Protein AF-A0AAW1G9Q7-F1 (afdb_monomer_lite)

InterPro domains:
  IPR016091 Superantigen toxin, C-terminal [SSF54334] (55-96)
  IPR027417 P-loop containing nucleoside triphosphate hydrolase [G3DSA:3.40.50.300] (46-129)

Secondary structure (DSSP, 8-state):
-----------PPPP-----------------------SS--TT-S-PPPPP-------HHHHSPPP----TT---EEGGG-TTS-HHHHHHHHHTT--EE-HHHHHHHHHHHHHHTT-SS-PPPP---

pLDDT: mean 72.71, std 21.24, range [32.72, 97.31]

Radius of gyration: 33.22 Å; chains: 1; bounding box: 60×74×74 Å

Organism: Popillia japonica (NCBI:txid7064)

Sequence (129 aa):
MTYNLNIDKALEEPELDENNVNTFIAQKKTKVEEPTDTGFTILGGEKFNKNIKVKRVLPKWLANPTVVSTNLQNLNKKVSSLKELDKKLRKCLKNNGIKYLFPVQAEVIPWLLQSHKCSDIVFPRDICV

Foldseek 3Di:
DDDDDDDDDDDDDDDDDPDDDDDDDPDPPDDDDPPDPPVDDDPPPDDPDPPDPDDPDDPPDRVDDDDFDWDQPDQDAFLVVCPVDDPVVSVVCVVVVNGTDGRCCVGVVVVLSVVCVVDPDRDDDDDDD

Structure (mmCIF, N/CA/C/O backbone):
data_AF-A0AAW1G9Q7-F1
#
_entry.id   AF-A0AAW1G9Q7-F1
#
loop_
_atom_site.group_PDB
_atom_site.id
_atom_site.type_symbol
_atom_site.label_atom_id
_atom_site.label_alt_id
_atom_site.label_comp_id
_atom_site.label_asym_id
_atom_site.label_entity_id
_atom_site.label_seq_id
_atom_site.pdbx_PDB_ins_code
_atom_site.Cartn_x
_atom_site.Cartn_y
_atom_site.Cartn_z
_atom_site.occupancy
_atom_site.B_iso_or_equiv
_atom_site.auth_seq_id
_atom_site.auth_comp_id
_atom_site.auth_asym_id
_atom_site.auth_atom_id
_atom_site.pdbx_PDB_model_num
ATOM 1 N N . MET A 1 1 ? 14.382 -40.957 -58.493 1.00 38.31 1 MET A N 1
ATOM 2 C CA . MET A 1 1 ? 14.482 -39.510 -58.774 1.00 38.31 1 MET A CA 1
ATOM 3 C C . MET A 1 1 ? 15.820 -39.034 -58.245 1.00 38.31 1 MET A C 1
ATOM 5 O O . MET A 1 1 ? 15.984 -38.919 -57.041 1.00 38.31 1 MET A O 1
ATOM 9 N N . THR A 1 2 ? 16.796 -38.889 -59.131 1.00 37.38 2 THR A N 1
ATOM 10 C CA . THR A 1 2 ? 18.138 -38.373 -58.845 1.00 37.38 2 THR A CA 1
ATOM 11 C C . THR A 1 2 ? 18.159 -36.873 -59.117 1.00 37.38 2 THR A C 1
ATOM 13 O O . THR A 1 2 ? 17.815 -36.467 -60.222 1.00 37.38 2 THR A O 1
ATOM 16 N N . TYR A 1 3 ? 18.598 -36.066 -58.149 1.00 33.97 3 TYR A N 1
ATOM 17 C CA . TYR A 1 3 ? 19.009 -34.682 -58.394 1.00 33.97 3 TYR A CA 1
ATOM 18 C C . TYR A 1 3 ? 20.303 -34.358 -57.633 1.00 33.97 3 TYR A C 1
ATOM 20 O O . TYR A 1 3 ? 20.320 -34.200 -56.419 1.00 33.97 3 TYR A O 1
ATOM 28 N N . ASN A 1 4 ? 21.370 -34.398 -58.433 1.00 39.97 4 ASN A N 1
ATOM 29 C CA . ASN A 1 4 ? 22.636 -33.658 -58.502 1.00 39.97 4 ASN A CA 1
ATOM 30 C C . ASN A 1 4 ? 23.184 -32.810 -57.336 1.00 39.97 4 ASN A C 1
ATOM 32 O O . ASN A 1 4 ? 22.495 -32.003 -56.719 1.00 39.97 4 ASN A O 1
ATOM 36 N N . LEU A 1 5 ? 24.513 -32.954 -57.202 1.00 38.22 5 LEU A N 1
ATOM 37 C CA . LEU A 1 5 ? 25.486 -32.168 -56.442 1.00 38.22 5 LEU A CA 1
ATOM 38 C C . LEU A 1 5 ? 25.720 -30.747 -57.001 1.00 38.22 5 LEU A C 1
ATOM 40 O O . LEU A 1 5 ? 25.707 -30.538 -58.211 1.00 38.22 5 LEU A O 1
ATOM 44 N N . ASN A 1 6 ? 26.043 -29.852 -56.059 1.00 40.03 6 ASN A N 1
ATOM 45 C CA . ASN A 1 6 ? 26.903 -28.659 -56.090 1.00 40.03 6 ASN A CA 1
ATOM 46 C C . ASN A 1 6 ? 26.965 -27.774 -57.347 1.00 40.03 6 ASN A C 1
ATOM 48 O O . ASN A 1 6 ? 27.624 -28.109 -58.329 1.00 40.03 6 ASN A O 1
ATOM 52 N N . ILE A 1 7 ? 26.498 -26.529 -57.186 1.00 35.84 7 ILE A N 1
ATOM 53 C CA . ILE A 1 7 ? 27.224 -25.351 -57.676 1.00 35.84 7 ILE A CA 1
ATOM 54 C C . ILE A 1 7 ? 27.422 -24.394 -56.495 1.00 35.84 7 ILE A C 1
ATOM 56 O O . ILE A 1 7 ? 26.484 -23.964 -55.830 1.00 35.84 7 ILE A O 1
ATOM 60 N N . ASP A 1 8 ? 28.698 -24.164 -56.240 1.00 38.78 8 ASP A N 1
ATOM 61 C CA . ASP A 1 8 ? 29.349 -23.412 -55.183 1.00 38.78 8 ASP A CA 1
ATOM 62 C C . ASP A 1 8 ? 28.982 -21.909 -55.097 1.00 38.78 8 ASP A C 1
ATOM 64 O O . ASP A 1 8 ? 28.979 -21.205 -56.102 1.00 38.78 8 ASP A O 1
ATOM 68 N N . LYS A 1 9 ? 28.889 -21.433 -53.839 1.00 38.84 9 LYS A N 1
ATOM 69 C CA . LYS A 1 9 ? 29.725 -20.349 -53.261 1.00 38.84 9 LYS A CA 1
ATOM 70 C C . LYS A 1 9 ? 29.314 -18.874 -53.427 1.00 38.84 9 LYS A C 1
ATOM 72 O O . LYS A 1 9 ? 28.908 -18.411 -54.484 1.00 38.84 9 LYS A O 1
ATOM 77 N N . ALA A 1 10 ? 29.600 -18.152 -52.332 1.00 32.72 10 ALA A N 1
ATOM 78 C CA . ALA A 1 10 ? 29.407 -16.726 -52.031 1.00 32.72 10 ALA A CA 1
ATOM 79 C C . ALA A 1 10 ? 27.966 -16.388 -51.581 1.00 32.72 10 ALA A C 1
ATOM 81 O O . ALA A 1 10 ? 27.013 -16.607 -52.312 1.00 32.72 10 ALA A O 1
ATOM 82 N N . LEU A 1 11 ? 27.710 -15.892 -50.367 1.00 35.81 11 LEU A N 1
ATOM 83 C CA . LEU A 1 11 ? 28.374 -14.775 -49.693 1.00 35.81 11 LEU A CA 1
ATOM 84 C C . LEU A 1 11 ? 28.332 -14.940 -48.162 1.00 35.81 11 LEU A C 1
ATOM 86 O O . LEU A 1 11 ? 27.263 -15.101 -47.577 1.00 35.81 11 LEU A O 1
ATOM 90 N N . GLU A 1 12 ? 29.518 -14.875 -47.561 1.00 42.12 12 GLU A N 1
ATOM 91 C CA . GLU A 1 12 ? 29.795 -14.710 -46.131 1.00 42.12 12 GLU A CA 1
ATOM 92 C C . GLU A 1 12 ? 29.203 -13.412 -45.560 1.00 42.12 12 GLU A C 1
ATOM 94 O O . GLU A 1 12 ? 29.159 -12.374 -46.226 1.00 42.12 12 GLU A O 1
ATOM 99 N N . GLU A 1 13 ? 28.779 -13.488 -44.297 1.00 47.97 13 GLU A N 1
ATOM 100 C CA . GLU A 1 13 ? 28.442 -12.348 -43.444 1.00 47.97 13 GLU A CA 1
ATOM 101 C C . GLU A 1 13 ? 29.703 -11.503 -43.185 1.00 47.97 13 GLU A C 1
ATOM 103 O O . GLU A 1 13 ? 30.723 -12.067 -42.787 1.00 47.97 13 GLU A O 1
ATOM 108 N N . PRO A 1 14 ? 29.688 -10.169 -43.364 1.00 42.03 14 PRO A N 1
ATOM 109 C CA . PRO A 1 14 ? 30.830 -9.370 -42.958 1.00 42.03 14 PRO A CA 1
ATOM 110 C C . PRO A 1 14 ? 30.803 -9.125 -41.445 1.00 42.03 14 PRO A C 1
ATOM 112 O O . PRO A 1 14 ? 29.907 -8.466 -40.908 1.00 42.03 14 PRO A O 1
ATOM 115 N N . GLU A 1 15 ? 31.835 -9.654 -40.792 1.00 38.44 15 GLU A N 1
ATOM 116 C CA . GLU A 1 15 ? 32.284 -9.307 -39.448 1.00 38.44 15 GLU A CA 1
ATOM 117 C C . GLU A 1 15 ? 32.564 -7.796 -39.330 1.00 38.44 15 GLU A C 1
ATOM 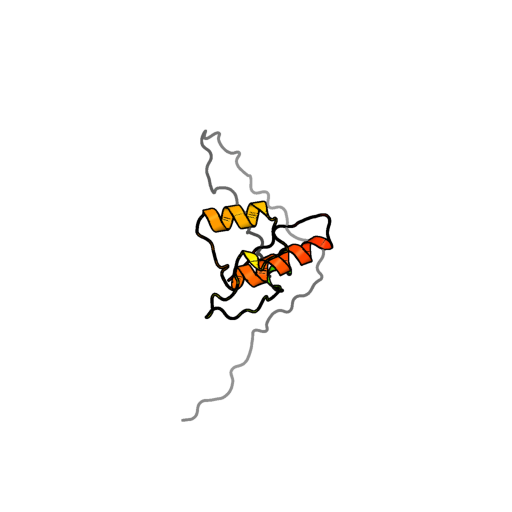119 O O . GLU A 1 15 ? 33.007 -7.135 -40.273 1.00 38.44 15 GLU A O 1
ATOM 124 N N . LEU A 1 16 ? 32.275 -7.236 -38.153 1.00 36.16 16 LEU A N 1
ATOM 125 C CA . LEU A 1 16 ? 32.578 -5.849 -37.809 1.00 36.16 16 LEU A CA 1
ATOM 126 C C . LEU A 1 16 ? 34.064 -5.723 -37.459 1.00 36.16 16 LEU A C 1
ATOM 128 O O . LEU A 1 16 ? 34.483 -6.258 -36.435 1.00 36.16 16 LEU A O 1
ATOM 132 N N . ASP A 1 17 ? 34.820 -4.969 -38.260 1.00 35.06 17 ASP A N 1
ATOM 133 C CA . ASP A 1 17 ? 36.189 -4.565 -37.925 1.00 35.06 17 ASP A CA 1
ATOM 134 C C . ASP A 1 17 ? 36.212 -3.100 -37.449 1.00 35.06 17 ASP A C 1
ATOM 136 O O . ASP A 1 17 ? 35.951 -2.149 -38.198 1.00 35.06 17 ASP A O 1
ATOM 140 N N . GLU A 1 18 ? 36.472 -2.925 -36.154 1.00 44.03 18 GLU A N 1
ATOM 141 C CA . GLU A 1 18 ? 36.853 -1.657 -35.542 1.00 44.03 18 GLU A CA 1
ATOM 142 C C . GLU A 1 18 ? 38.297 -1.366 -35.955 1.00 44.03 18 GLU A C 1
ATOM 144 O O . GLU A 1 18 ? 39.182 -1.911 -35.319 1.00 44.03 18 GLU A O 1
ATOM 149 N N . ASN A 1 19 ? 38.547 -0.557 -36.998 1.00 43.38 19 ASN A N 1
ATOM 150 C CA . ASN A 1 19 ? 39.764 0.265 -37.198 1.00 43.38 19 ASN A CA 1
ATOM 151 C C . ASN A 1 19 ? 39.830 0.832 -38.635 1.00 43.38 19 ASN A C 1
ATOM 153 O O . ASN A 1 19 ? 40.464 0.253 -39.513 1.00 43.38 19 ASN A O 1
ATOM 157 N N . ASN A 1 20 ? 39.270 2.021 -38.894 1.00 37.09 20 ASN A N 1
ATOM 158 C CA . ASN A 1 20 ? 39.842 2.883 -39.939 1.00 37.09 20 ASN A CA 1
ATOM 159 C C . ASN A 1 20 ? 39.577 4.366 -39.662 1.00 37.09 20 ASN A C 1
ATOM 161 O O . ASN A 1 20 ? 38.516 4.927 -39.938 1.00 37.09 20 ASN A O 1
ATOM 165 N N . VAL A 1 21 ? 40.588 4.971 -39.053 1.00 37.91 21 VAL A N 1
ATOM 166 C CA . VAL A 1 21 ? 40.739 6.404 -38.873 1.00 37.91 21 VAL A CA 1
ATOM 167 C C . VAL A 1 21 ? 41.170 7.020 -40.206 1.00 37.91 21 VAL A C 1
ATOM 169 O O . VAL A 1 21 ? 42.219 6.678 -40.737 1.00 37.91 21 VAL A O 1
ATOM 172 N N . ASN A 1 22 ? 40.409 8.034 -40.619 1.00 39.28 22 ASN A N 1
ATOM 173 C CA . ASN A 1 22 ? 40.733 9.083 -41.587 1.00 39.28 22 ASN A CA 1
ATOM 174 C C . ASN A 1 22 ? 40.714 8.763 -43.087 1.00 39.28 22 ASN A C 1
ATOM 176 O O . ASN A 1 22 ? 41.283 7.798 -43.577 1.00 39.28 22 ASN A O 1
ATOM 180 N N . THR A 1 23 ? 40.184 9.769 -43.802 1.00 36.31 23 THR A N 1
ATOM 181 C CA . THR A 1 23 ? 40.246 10.018 -45.254 1.00 36.31 23 THR A CA 1
ATOM 182 C C . THR A 1 23 ? 39.483 8.986 -46.094 1.00 36.31 23 THR A C 1
ATOM 184 O O . THR A 1 23 ? 39.777 7.808 -46.070 1.00 36.31 23 THR A O 1
ATOM 187 N N . PHE A 1 24 ? 38.440 9.314 -46.858 1.00 40.38 24 PHE A N 1
ATOM 188 C CA . PHE A 1 24 ? 38.268 10.440 -47.769 1.00 40.38 24 PHE A CA 1
ATOM 189 C C . PHE A 1 24 ? 36.774 10.688 -48.012 1.00 40.38 24 PHE A C 1
ATOM 191 O O . PHE A 1 24 ? 36.081 9.771 -48.440 1.00 40.38 24 PHE A O 1
ATOM 198 N N 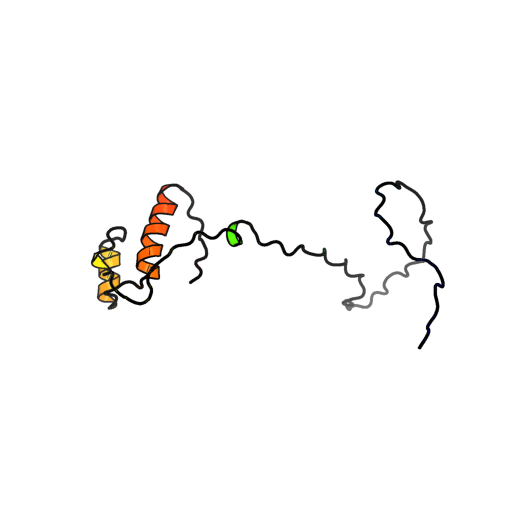. ILE A 1 25 ? 36.293 11.929 -47.887 1.00 38.00 25 ILE A N 1
ATOM 199 C CA . ILE A 1 25 ? 35.235 12.413 -48.786 1.00 38.00 25 ILE A CA 1
ATOM 200 C C . ILE A 1 25 ? 35.606 13.833 -49.197 1.00 38.00 25 ILE A C 1
ATOM 202 O O . ILE A 1 25 ? 35.469 14.795 -48.441 1.00 38.00 25 ILE A O 1
ATOM 206 N N . ALA A 1 26 ? 36.135 13.921 -50.415 1.00 37.97 26 ALA A N 1
ATOM 207 C CA . ALA A 1 26 ? 36.373 15.156 -51.128 1.00 37.97 26 ALA A CA 1
ATOM 208 C C . ALA A 1 26 ? 35.102 16.015 -51.129 1.00 37.97 26 ALA A C 1
ATOM 210 O O . ALA A 1 26 ? 34.005 15.565 -51.467 1.00 37.97 26 ALA A O 1
ATOM 211 N N . GLN A 1 27 ? 35.279 17.272 -50.743 1.00 44.84 27 GLN A N 1
ATOM 212 C CA . GLN A 1 27 ? 34.254 18.301 -50.753 1.00 44.84 27 GLN A CA 1
ATOM 213 C C . GLN A 1 27 ? 33.779 18.547 -52.191 1.00 44.84 27 GLN A C 1
ATOM 215 O O . GLN A 1 27 ? 34.356 19.352 -52.919 1.00 44.84 27 GLN A O 1
ATOM 220 N N . LYS A 1 28 ? 32.682 17.908 -52.606 1.00 40.19 28 LYS A N 1
ATOM 221 C CA . LYS A 1 28 ? 31.890 18.410 -53.732 1.00 40.19 28 LYS A CA 1
ATOM 222 C C . LYS A 1 28 ? 30.987 19.520 -53.200 1.00 40.19 28 LYS A C 1
ATOM 224 O O . LYS A 1 28 ? 29.879 19.261 -52.736 1.00 40.19 28 LYS A O 1
ATOM 229 N N . LYS A 1 29 ? 31.484 20.762 -53.249 1.00 38.81 29 LYS A N 1
ATOM 230 C CA . LYS A 1 29 ? 30.673 21.977 -53.081 1.00 38.81 29 LYS A CA 1
ATOM 231 C C . LYS A 1 29 ? 29.575 21.966 -54.145 1.00 38.81 29 LYS A C 1
ATOM 233 O O . LYS A 1 29 ? 29.799 22.356 -55.285 1.00 38.81 29 LYS A O 1
ATOM 238 N N . THR A 1 30 ? 28.396 21.484 -53.771 1.00 37.66 30 THR A N 1
ATOM 239 C CA . THR A 1 30 ? 27.169 21.771 -54.509 1.00 37.66 30 THR A CA 1
ATOM 240 C C . THR A 1 30 ? 26.671 23.099 -53.966 1.00 37.66 30 THR A C 1
ATOM 242 O O . THR A 1 30 ? 26.432 23.226 -52.768 1.00 37.66 30 THR A O 1
ATOM 245 N N . LYS A 1 31 ? 26.630 24.100 -54.844 1.00 41.25 31 LYS A N 1
ATOM 246 C CA . LYS A 1 31 ? 26.096 25.437 -54.598 1.00 41.25 31 LYS A CA 1
ATOM 247 C C . LYS A 1 31 ? 24.691 25.296 -54.003 1.00 41.25 31 LYS A C 1
ATOM 249 O O . LYS A 1 31 ? 23.786 24.839 -54.691 1.00 41.25 31 LYS A O 1
ATOM 254 N N . VAL A 1 32 ? 24.546 25.616 -52.719 1.00 48.19 32 VAL A N 1
ATOM 255 C CA . VAL A 1 32 ? 23.237 25.806 -52.090 1.00 48.19 32 VAL A CA 1
ATOM 256 C C . VAL A 1 32 ? 22.779 27.182 -52.546 1.00 48.19 32 VAL A C 1
ATOM 258 O O . VAL A 1 32 ? 23.419 28.181 -52.224 1.00 48.19 32 VAL A O 1
ATOM 261 N N . GLU A 1 33 ? 21.757 27.216 -53.392 1.00 54.50 33 GLU A N 1
ATOM 262 C CA . GLU A 1 33 ? 21.035 28.448 -53.687 1.00 54.50 33 GLU A CA 1
ATOM 263 C C . GLU A 1 33 ? 20.368 28.911 -52.389 1.00 54.50 33 GLU A C 1
ATOM 265 O O . GLU A 1 33 ? 19.776 28.104 -51.667 1.00 54.50 33 GLU A O 1
ATOM 270 N N . GLU A 1 34 ? 20.563 30.185 -52.049 1.00 59.44 34 GLU A N 1
ATOM 271 C CA . GLU A 1 34 ? 19.958 30.800 -50.871 1.00 59.44 34 GLU A CA 1
ATOM 272 C C . GLU A 1 34 ? 18.435 30.622 -50.916 1.00 59.44 34 GLU A C 1
ATOM 274 O O . GLU A 1 34 ? 17.849 30.706 -52.001 1.00 59.44 34 GLU A O 1
ATOM 279 N N . PRO A 1 35 ? 17.774 30.369 -49.772 1.00 58.06 35 PRO A N 1
ATOM 280 C CA . PRO A 1 35 ? 16.326 30.300 -49.749 1.00 58.06 35 PRO A CA 1
ATOM 281 C C . PRO A 1 35 ? 15.793 31.667 -50.173 1.00 58.06 35 PRO A C 1
ATOM 283 O O . PRO A 1 35 ? 15.951 32.658 -49.463 1.00 58.06 35 PRO A O 1
ATOM 286 N N . THR A 1 36 ? 15.167 31.721 -51.348 1.00 59.44 36 THR A N 1
ATOM 287 C CA . THR A 1 36 ? 14.272 32.820 -51.692 1.00 59.44 36 THR A CA 1
ATOM 288 C C . THR A 1 36 ? 13.301 32.990 -50.536 1.00 59.44 36 THR A C 1
ATOM 290 O O . THR A 1 36 ? 12.717 31.997 -50.097 1.00 59.44 36 THR A O 1
ATOM 293 N N . ASP A 1 37 ? 13.169 34.225 -50.059 1.00 58.94 37 ASP A N 1
ATOM 294 C CA . ASP A 1 37 ? 12.272 34.678 -48.998 1.00 58.94 37 ASP A CA 1
ATOM 295 C C . ASP A 1 37 ? 10.804 34.413 -49.377 1.00 58.94 37 ASP A C 1
ATOM 297 O O . ASP A 1 37 ? 10.035 35.286 -49.772 1.00 58.94 37 ASP A O 1
ATOM 301 N N . THR A 1 38 ? 10.418 33.143 -49.367 1.00 63.66 38 THR A N 1
ATOM 302 C CA . THR A 1 38 ? 9.037 32.713 -49.444 1.00 63.66 38 THR A CA 1
ATOM 303 C C . THR A 1 38 ? 8.536 32.781 -48.016 1.00 63.66 38 THR A C 1
ATOM 305 O O . THR A 1 38 ? 8.951 31.962 -47.200 1.00 63.66 38 THR A O 1
ATOM 308 N N . GLY A 1 39 ? 7.703 33.776 -47.697 1.00 75.06 39 GLY A N 1
ATOM 309 C CA . GLY A 1 39 ? 7.185 34.081 -46.352 1.00 75.06 39 GLY A CA 1
ATOM 310 C C . GLY A 1 39 ? 6.304 32.998 -45.703 1.00 75.06 39 GLY A C 1
ATOM 311 O O . GLY A 1 39 ? 5.334 33.311 -45.018 1.00 75.06 39 GLY A O 1
ATOM 312 N N . PHE A 1 40 ? 6.601 31.724 -45.938 1.00 74.06 40 PHE A N 1
ATOM 313 C CA . PHE A 1 40 ? 5.966 30.554 -45.367 1.00 74.06 40 PHE A CA 1
ATOM 314 C C . PHE A 1 40 ? 7.020 29.484 -45.052 1.00 74.06 40 PHE A C 1
ATOM 316 O O . PHE A 1 40 ? 7.883 29.157 -45.865 1.00 74.06 40 PHE A O 1
ATOM 323 N N . THR A 1 41 ? 6.928 28.899 -43.859 1.00 76.81 41 THR A N 1
ATOM 324 C CA . THR A 1 41 ? 7.812 27.811 -43.426 1.00 76.81 41 THR A CA 1
ATOM 325 C C . THR A 1 41 ? 7.408 26.500 -44.098 1.00 76.81 41 THR A C 1
ATOM 327 O O . THR A 1 41 ? 6.322 25.977 -43.845 1.00 76.81 41 THR A O 1
ATOM 330 N N . ILE A 1 42 ? 8.289 25.930 -44.925 1.00 75.94 42 ILE A N 1
ATOM 331 C CA . ILE A 1 42 ? 8.085 24.605 -45.528 1.00 75.94 42 ILE A CA 1
ATOM 332 C C . ILE A 1 42 ? 8.435 23.527 -44.490 1.00 75.94 42 ILE A C 1
ATOM 334 O O . ILE A 1 42 ? 9.604 23.262 -44.211 1.00 75.94 42 ILE A O 1
ATOM 338 N N . LEU A 1 43 ? 7.417 22.882 -43.916 1.00 75.44 43 LEU A N 1
ATOM 339 C CA . LEU A 1 43 ? 7.599 21.736 -43.021 1.00 75.44 43 LEU A CA 1
ATOM 340 C C . LEU A 1 43 ? 8.065 20.504 -43.820 1.00 75.44 43 LEU A C 1
ATOM 342 O O . LEU A 1 43 ? 7.440 20.130 -44.808 1.00 75.44 43 LEU A O 1
ATOM 346 N N . GLY A 1 44 ? 9.144 19.852 -43.373 1.00 69.62 44 GLY A N 1
ATOM 347 C CA . GLY A 1 44 ? 9.657 18.604 -43.966 1.00 69.62 44 GLY A CA 1
ATOM 348 C C . GLY A 1 44 ? 10.793 18.755 -44.989 1.00 69.62 44 GLY A C 1
ATOM 349 O O . GLY A 1 44 ? 11.234 17.748 -45.536 1.00 69.62 44 GLY A O 1
ATOM 350 N N . GLY A 1 45 ? 11.289 19.975 -45.234 1.00 69.06 45 GLY A N 1
ATOM 351 C CA . GLY A 1 45 ? 12.469 20.219 -46.084 1.00 69.06 45 GLY A CA 1
ATOM 352 C C . GLY A 1 45 ? 13.811 19.891 -45.413 1.00 69.06 45 GLY A C 1
ATOM 353 O O . GLY A 1 45 ? 14.819 19.688 -46.090 1.00 69.06 45 GLY A O 1
ATOM 354 N N . GLU A 1 46 ? 13.834 19.794 -44.083 1.00 74.19 46 GLU A N 1
ATOM 355 C CA . GLU A 1 46 ? 15.009 19.365 -43.328 1.00 74.19 46 GLU A CA 1
ATOM 356 C C . GLU A 1 46 ? 15.126 17.838 -43.315 1.00 74.19 46 GLU A C 1
ATOM 358 O O . GLU A 1 46 ? 14.153 17.108 -43.113 1.00 74.19 46 GLU A O 1
ATOM 363 N N . LYS A 1 47 ? 16.351 17.331 -43.497 1.00 70.62 47 LYS A N 1
ATOM 364 C CA . LYS A 1 47 ? 16.645 15.908 -43.307 1.00 70.62 47 LYS A CA 1
ATOM 365 C C . LYS A 1 47 ? 16.413 15.575 -41.834 1.00 70.62 47 LYS A C 1
ATOM 367 O O . LYS A 1 47 ? 17.249 15.907 -40.999 1.00 70.62 47 LYS A O 1
ATOM 372 N N . PHE A 1 48 ? 15.299 14.913 -41.519 1.00 71.88 48 PHE A N 1
ATOM 373 C CA . PHE A 1 48 ? 15.050 14.401 -40.174 1.00 71.88 48 PHE A CA 1
ATOM 374 C C . PHE A 1 48 ? 16.253 13.570 -39.720 1.00 71.88 48 PHE A C 1
ATOM 376 O O . PHE A 1 48 ? 16.614 12.576 -40.360 1.00 71.88 48 PHE A O 1
ATOM 383 N N . ASN A 1 49 ? 16.880 13.976 -38.614 1.00 75.00 49 ASN A N 1
ATOM 384 C CA . ASN A 1 49 ? 17.876 13.144 -37.956 1.00 75.00 49 ASN A CA 1
ATOM 385 C C . ASN A 1 49 ? 17.223 11.792 -37.660 1.00 75.00 49 ASN A C 1
ATOM 387 O O . ASN A 1 49 ? 16.149 11.734 -37.058 1.00 75.00 49 ASN A O 1
ATOM 391 N N . LYS A 1 50 ? 17.839 10.700 -38.128 1.00 74.75 50 LYS A N 1
ATOM 392 C CA . LYS A 1 50 ? 17.326 9.351 -37.870 1.00 74.75 50 LYS A CA 1
ATOM 393 C C . LYS A 1 50 ? 17.206 9.186 -36.357 1.00 74.75 50 LYS A C 1
ATOM 395 O O . LYS A 1 50 ? 18.207 9.302 -35.652 1.00 74.75 50 LYS A O 1
ATOM 400 N N . ASN A 1 51 ? 15.987 8.938 -35.874 1.00 78.00 51 ASN A N 1
ATOM 401 C CA . ASN A 1 51 ? 15.736 8.730 -34.453 1.00 78.00 51 ASN A CA 1
ATOM 402 C C . ASN A 1 51 ? 16.688 7.657 -33.916 1.00 78.00 51 ASN A C 1
ATOM 404 O O . ASN A 1 51 ? 16.826 6.586 -34.517 1.00 78.00 51 ASN A O 1
ATOM 408 N N . ILE A 1 52 ? 17.335 7.942 -32.785 1.00 81.69 52 ILE A N 1
ATOM 409 C CA . ILE A 1 52 ? 18.181 6.964 -32.101 1.00 81.69 52 ILE A CA 1
ATOM 410 C C . ILE A 1 52 ? 17.317 5.735 -31.808 1.00 81.69 52 ILE A C 1
ATOM 412 O O . ILE A 1 52 ? 16.247 5.840 -31.204 1.00 81.69 52 ILE A O 1
ATOM 416 N N . LYS A 1 53 ? 17.766 4.559 -32.260 1.00 82.62 53 LYS A N 1
ATOM 417 C CA . LYS A 1 53 ? 17.052 3.298 -32.040 1.00 82.62 53 LYS A CA 1
ATOM 418 C C . LYS A 1 53 ? 17.080 2.982 -30.544 1.00 82.62 53 LYS A C 1
ATOM 420 O O . LYS A 1 53 ? 18.082 2.502 -30.020 1.00 82.62 53 LYS A O 1
ATOM 425 N N . VAL A 1 54 ? 15.982 3.280 -29.853 1.00 83.75 54 VAL A N 1
ATOM 426 C CA . VAL A 1 54 ? 15.840 3.014 -28.417 1.00 83.75 54 VAL A CA 1
ATOM 427 C C . VAL A 1 54 ? 15.908 1.505 -28.186 1.00 83.75 54 VAL A C 1
ATOM 429 O O . VAL A 1 54 ? 15.129 0.740 -28.761 1.00 83.75 54 VAL A O 1
ATOM 432 N N . LYS A 1 55 ? 16.839 1.060 -27.335 1.00 83.25 55 LYS A N 1
ATOM 433 C CA . LYS A 1 55 ? 16.851 -0.325 -26.853 1.00 83.25 55 LYS A CA 1
ATOM 434 C C . LYS A 1 55 ? 15.667 -0.497 -25.905 1.00 83.25 55 LYS A C 1
ATOM 436 O O . LYS A 1 55 ? 15.559 0.221 -24.915 1.00 83.25 55 LYS A O 1
ATOM 441 N N . ARG A 1 56 ? 14.777 -1.446 -26.204 1.00 84.19 56 ARG A N 1
ATOM 442 C CA . ARG A 1 56 ? 13.648 -1.790 -25.329 1.00 84.19 56 ARG A CA 1
ATOM 443 C C . ARG A 1 56 ? 14.163 -2.569 -24.121 1.00 84.19 56 ARG A C 1
ATOM 445 O O . ARG A 1 56 ? 14.123 -3.793 -24.109 1.00 84.19 56 ARG A O 1
ATOM 452 N N . VAL A 1 57 ? 14.703 -1.855 -23.141 1.00 86.44 57 VAL A N 1
ATOM 453 C CA . VAL A 1 57 ? 15.140 -2.421 -21.863 1.00 86.44 57 VAL A CA 1
ATOM 454 C C . VAL A 1 57 ? 14.181 -1.942 -20.789 1.00 86.44 57 VAL A C 1
ATOM 456 O O . VAL A 1 57 ? 13.942 -0.743 -20.654 1.00 86.44 57 VAL A O 1
ATOM 459 N N . LEU A 1 58 ? 13.622 -2.887 -20.036 1.00 83.56 58 LEU A N 1
ATOM 460 C CA . LEU A 1 58 ? 12.754 -2.572 -18.914 1.00 83.56 58 LEU A CA 1
ATOM 461 C C . LEU A 1 58 ? 13.611 -1.996 -17.775 1.00 83.56 58 LEU A C 1
ATOM 463 O O . LEU A 1 58 ? 14.574 -2.652 -17.361 1.00 83.56 58 LEU A O 1
ATOM 467 N N . PRO A 1 59 ? 13.303 -0.796 -17.255 1.00 84.31 59 PRO A N 1
ATOM 468 C CA . PRO A 1 59 ? 14.017 -0.251 -16.109 1.00 84.31 59 PRO A CA 1
ATOM 469 C C . PRO A 1 59 ? 14.021 -1.231 -14.931 1.00 84.31 59 PRO A C 1
ATOM 471 O O . PRO A 1 59 ? 13.030 -1.921 -14.683 1.00 84.31 59 PRO A O 1
ATOM 474 N N . LYS A 1 60 ? 15.118 -1.269 -14.164 1.00 83.75 60 LYS A N 1
ATOM 475 C CA . LYS A 1 60 ? 15.301 -2.223 -13.053 1.00 83.75 60 LYS A CA 1
ATOM 476 C C . LYS A 1 60 ? 14.136 -2.199 -12.053 1.00 83.75 60 LYS A C 1
ATOM 478 O O . LYS A 1 60 ? 13.731 -3.264 -11.597 1.00 83.75 60 LYS A O 1
ATOM 483 N N . TRP A 1 61 ? 13.588 -1.020 -11.752 1.00 80.69 61 TRP A N 1
ATOM 484 C CA . TRP A 1 61 ? 12.478 -0.848 -10.807 1.00 80.69 61 TRP A CA 1
ATOM 485 C C . TRP A 1 61 ? 11.172 -1.507 -11.273 1.00 80.69 61 TRP A C 1
ATOM 487 O O . TRP A 1 61 ? 10.397 -1.958 -10.439 1.00 80.69 61 TRP A O 1
ATOM 497 N N . LEU A 1 62 ? 10.956 -1.609 -12.589 1.00 81.12 62 LEU A N 1
ATOM 498 C CA . LEU A 1 62 ? 9.785 -2.262 -13.175 1.00 81.12 62 LEU A CA 1
ATOM 499 C C . LEU A 1 62 ? 10.047 -3.753 -13.436 1.00 81.12 62 LEU A C 1
ATOM 501 O O . LEU A 1 62 ? 9.146 -4.576 -13.338 1.00 81.12 62 LEU A O 1
ATOM 505 N N . ALA A 1 63 ? 11.302 -4.114 -13.717 1.00 88.19 63 ALA A N 1
ATOM 506 C CA . ALA A 1 63 ? 11.724 -5.499 -13.918 1.00 88.19 63 ALA A CA 1
ATOM 507 C C . ALA A 1 63 ? 11.833 -6.319 -12.619 1.00 88.19 63 ALA A C 1
ATOM 509 O O . ALA A 1 63 ? 11.907 -7.542 -12.686 1.00 88.19 63 ALA A O 1
ATOM 510 N N . ASN A 1 64 ? 11.902 -5.671 -11.451 1.00 88.94 64 ASN A N 1
ATOM 511 C CA . ASN A 1 64 ? 12.078 -6.333 -10.152 1.00 88.94 64 ASN A CA 1
ATOM 512 C C . ASN A 1 64 ? 11.019 -5.818 -9.164 1.00 88.94 64 ASN A C 1
ATOM 514 O O . ASN A 1 64 ? 11.349 -5.018 -8.285 1.00 88.94 64 ASN A O 1
ATOM 518 N N . PRO A 1 65 ? 9.747 -6.221 -9.328 1.00 88.25 65 PRO A N 1
ATOM 519 C CA . PRO A 1 65 ? 8.682 -5.788 -8.439 1.00 88.25 65 PRO A CA 1
ATOM 520 C C . PRO A 1 65 ? 8.813 -6.446 -7.063 1.00 88.25 65 PRO A C 1
ATOM 522 O O . PRO A 1 65 ? 9.231 -7.600 -6.940 1.00 88.25 65 PRO A O 1
ATOM 525 N N . THR A 1 66 ? 8.380 -5.734 -6.024 1.00 88.50 66 THR A N 1
ATOM 526 C CA . THR A 1 66 ? 8.133 -6.366 -4.726 1.00 88.50 66 THR A CA 1
ATOM 527 C C . THR A 1 66 ? 6.768 -7.034 -4.759 1.00 88.50 66 THR A C 1
ATOM 529 O O . THR A 1 66 ? 5.750 -6.362 -4.912 1.00 88.50 66 THR A O 1
A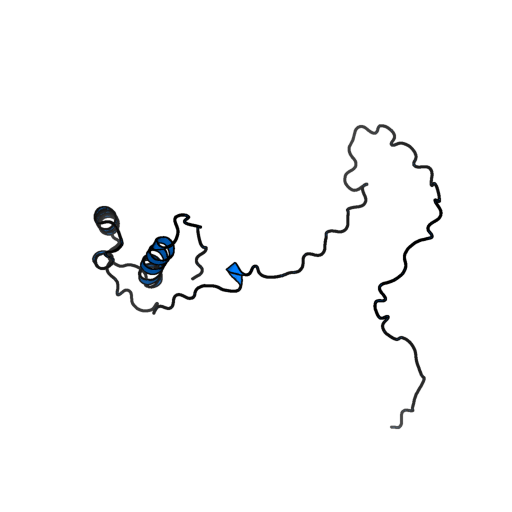TOM 532 N N . VAL A 1 67 ? 6.745 -8.356 -4.612 1.00 89.19 67 VAL A N 1
ATOM 533 C CA . VAL A 1 67 ? 5.504 -9.134 -4.641 1.00 89.19 67 VAL A CA 1
ATOM 534 C C . VAL A 1 67 ? 4.885 -9.177 -3.249 1.00 89.19 67 VAL A C 1
ATOM 536 O O . VAL A 1 67 ? 5.521 -9.608 -2.288 1.00 89.19 67 VAL A O 1
ATOM 539 N N . VAL A 1 68 ? 3.622 -8.765 -3.160 1.00 87.50 68 VAL A N 1
ATOM 540 C CA . VAL A 1 68 ? 2.796 -8.859 -1.953 1.00 87.50 68 VAL A CA 1
ATOM 541 C C . VAL A 1 68 ? 1.674 -9.858 -2.235 1.00 87.50 68 VAL A C 1
ATOM 543 O O . VAL A 1 68 ? 0.797 -9.594 -3.052 1.00 87.50 68 VAL A O 1
ATOM 546 N N . SER A 1 69 ? 1.728 -11.033 -1.602 1.00 88.56 69 SER A N 1
ATOM 547 C CA . SER A 1 69 ? 0.782 -12.129 -1.851 1.00 88.56 69 SER A CA 1
ATOM 548 C C . SER A 1 69 ? -0.333 -12.148 -0.810 1.00 88.56 69 SER A C 1
ATOM 550 O O . SER A 1 69 ? -0.071 -12.066 0.388 1.00 88.56 69 SER A O 1
ATOM 552 N N . THR A 1 70 ? -1.583 -12.276 -1.256 1.00 89.44 70 THR A N 1
ATOM 553 C CA . THR A 1 70 ? -2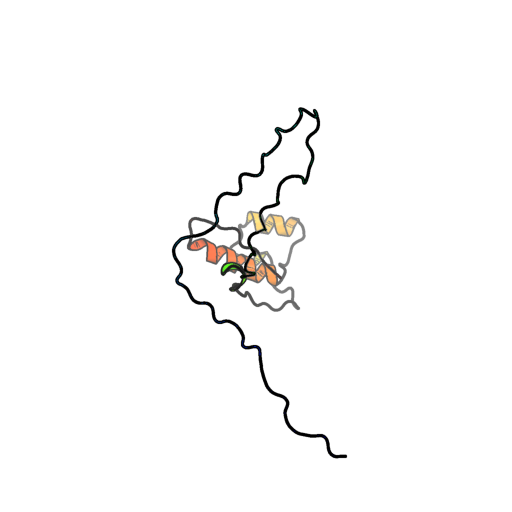.747 -12.376 -0.370 1.00 89.44 70 THR A CA 1
ATOM 554 C C . THR A 1 70 ? -3.889 -13.146 -1.029 1.00 89.44 70 THR A C 1
ATOM 556 O O . THR A 1 70 ? -4.000 -13.205 -2.254 1.00 89.44 70 THR A O 1
ATOM 559 N N . ASN A 1 71 ? -4.758 -13.753 -0.218 1.00 89.62 71 ASN A N 1
ATOM 560 C CA . ASN A 1 71 ? -5.932 -14.469 -0.712 1.00 89.62 71 ASN A CA 1
ATOM 561 C C . ASN A 1 71 ? -7.072 -13.479 -1.002 1.00 89.62 71 ASN A C 1
ATOM 563 O O . ASN A 1 71 ? -7.582 -12.829 -0.090 1.00 89.62 71 ASN A O 1
ATOM 567 N N . LEU A 1 72 ? -7.500 -13.405 -2.265 1.00 88.62 72 LEU A N 1
ATOM 568 C CA . LEU A 1 72 ? -8.518 -12.454 -2.724 1.00 88.62 72 LEU A CA 1
ATOM 569 C C . LEU A 1 72 ? -9.967 -12.880 -2.443 1.00 88.62 72 LEU A C 1
ATOM 571 O O . LEU A 1 72 ? -10.866 -12.051 -2.534 1.00 88.62 72 LEU A O 1
ATOM 575 N N . GLN A 1 73 ? -10.210 -14.145 -2.094 1.00 87.31 73 GLN A N 1
ATOM 576 C CA . GLN A 1 73 ? -11.567 -14.693 -1.991 1.00 87.31 73 GLN A CA 1
ATOM 577 C C . GLN A 1 73 ? -12.315 -14.224 -0.737 1.00 87.31 73 GLN A C 1
ATOM 579 O O . GLN A 1 73 ? -13.541 -14.243 -0.712 1.00 87.31 73 GLN A O 1
ATOM 584 N N . ASN A 1 74 ? -11.601 -13.792 0.311 1.00 82.94 74 ASN A N 1
ATOM 585 C CA . ASN A 1 74 ? -12.205 -13.553 1.620 1.00 82.94 74 ASN A CA 1
ATOM 586 C C . ASN A 1 74 ? -11.934 -12.144 2.165 1.00 82.94 74 ASN A C 1
ATOM 588 O O . ASN A 1 74 ? -10.795 -11.773 2.457 1.00 82.94 74 ASN A O 1
ATOM 592 N N . LEU A 1 75 ? -13.004 -11.384 2.412 1.00 78.50 75 LEU A N 1
ATOM 593 C CA . LEU A 1 75 ? -12.954 -10.037 2.991 1.00 78.50 75 LEU A CA 1
ATOM 594 C C . LEU A 1 75 ? -12.860 -10.070 4.530 1.00 78.50 75 LEU A C 1
ATOM 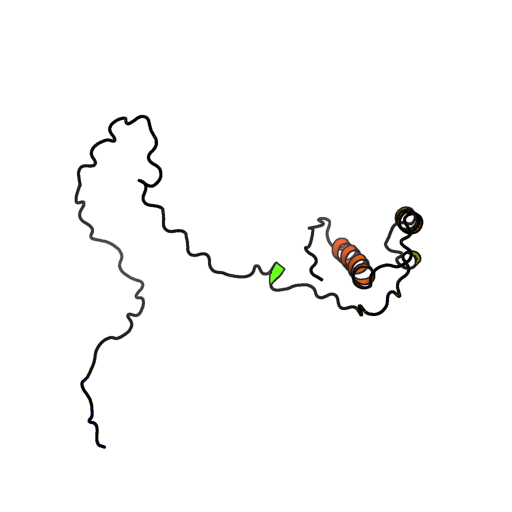596 O O . LEU A 1 75 ? -13.770 -9.672 5.254 1.00 78.50 75 LEU A O 1
ATOM 600 N N . ASN A 1 76 ? -11.741 -10.563 5.060 1.00 82.31 76 ASN A N 1
ATOM 601 C CA . ASN A 1 76 ? -11.648 -10.906 6.487 1.00 82.31 76 ASN A CA 1
ATOM 602 C C . ASN A 1 76 ? -11.123 -9.783 7.397 1.00 82.31 76 ASN A C 1
ATOM 604 O O . ASN A 1 76 ? -11.143 -9.912 8.624 1.00 82.31 76 ASN A O 1
ATOM 608 N N . LYS A 1 77 ? -10.615 -8.679 6.838 1.00 91.00 77 LYS A N 1
ATOM 609 C CA . LYS A 1 77 ? -9.857 -7.679 7.605 1.00 91.00 77 LYS A CA 1
ATOM 610 C C . LYS A 1 77 ? -10.704 -6.443 7.883 1.00 91.00 77 LYS A C 1
ATOM 612 O O . LYS A 1 77 ? -11.010 -5.662 6.988 1.00 91.00 77 LYS A O 1
ATOM 617 N N . LYS A 1 78 ? -11.086 -6.250 9.148 1.00 94.50 78 LYS A N 1
ATOM 618 C CA . LYS A 1 78 ? -11.827 -5.058 9.587 1.00 94.50 78 LYS A CA 1
ATOM 619 C C . LYS A 1 78 ? -10.918 -3.833 9.546 1.00 94.50 78 LYS A C 1
ATOM 621 O O . LYS A 1 78 ? -9.777 -3.890 9.990 1.00 94.50 78 LYS A O 1
ATOM 626 N N . VAL A 1 79 ? -11.455 -2.673 9.179 1.00 94.31 79 VAL A N 1
ATOM 627 C CA . VAL A 1 79 ? -10.714 -1.397 9.274 1.00 94.31 79 VAL A CA 1
ATOM 628 C C . VAL A 1 79 ? -10.214 -1.147 10.704 1.00 94.31 79 VAL A C 1
ATOM 630 O O . VAL A 1 79 ? -9.158 -0.564 10.919 1.00 94.31 79 VAL A O 1
ATOM 633 N N . SER A 1 80 ? -10.947 -1.626 11.715 1.00 92.06 80 SER A N 1
ATOM 634 C CA . SER A 1 80 ? -10.546 -1.512 13.120 1.00 92.06 80 SER A CA 1
ATOM 635 C C . SER A 1 80 ? -9.317 -2.328 13.513 1.00 92.06 80 SER A C 1
ATOM 637 O O . SER A 1 80 ? -8.715 -1.994 14.529 1.00 92.06 80 SER A O 1
ATOM 639 N N . SER A 1 81 ? -8.970 -3.393 12.782 1.00 91.69 81 SER A N 1
ATOM 640 C CA . SER A 1 81 ? -7.810 -4.222 13.130 1.00 91.69 81 SER A CA 1
ATOM 641 C C . SER A 1 81 ? -6.485 -3.612 12.681 1.00 91.69 81 SER A C 1
ATOM 643 O O . SER A 1 81 ? -5.454 -3.985 13.228 1.00 91.69 81 SER A O 1
ATOM 645 N N . LEU A 1 82 ? -6.507 -2.675 11.727 1.00 91.94 82 LEU A N 1
ATOM 646 C CA . LEU A 1 82 ? -5.311 -2.029 11.191 1.00 91.94 82 LEU A CA 1
ATOM 647 C C . LEU A 1 82 ? -4.876 -0.881 12.117 1.00 91.94 82 LEU A C 1
ATOM 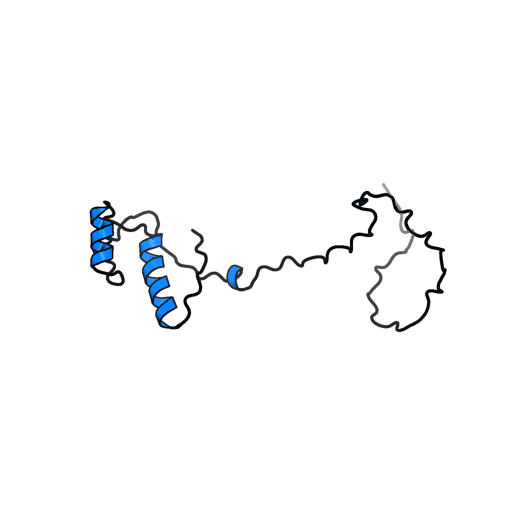649 O O . LEU A 1 82 ? -5.409 0.232 12.046 1.00 91.94 82 LEU A O 1
ATOM 653 N N . LYS A 1 83 ? -3.973 -1.174 13.058 1.00 90.62 83 LYS A N 1
ATOM 654 C CA . LYS A 1 83 ? -3.546 -0.252 14.129 1.00 90.62 83 LYS A CA 1
ATOM 655 C C . LYS A 1 83 ? -2.632 0.863 13.624 1.00 90.62 83 LYS A C 1
ATOM 657 O O . LYS A 1 83 ? -2.590 1.921 14.242 1.00 90.62 83 LYS A O 1
ATOM 662 N N . GLU A 1 84 ? -1.974 0.626 12.499 1.00 90.06 84 GLU A N 1
ATOM 663 C CA . GLU A 1 84 ? -1.040 1.505 11.803 1.00 90.06 84 GLU A CA 1
ATOM 664 C C . GLU A 1 84 ? -1.719 2.776 11.280 1.00 90.06 84 GLU A C 1
ATOM 666 O O . GLU A 1 84 ? -1.076 3.812 11.160 1.00 90.06 84 GLU A O 1
ATOM 671 N N . LEU A 1 85 ? -3.028 2.720 11.010 1.00 91.50 85 LEU A N 1
ATOM 672 C CA . LEU A 1 85 ? -3.803 3.903 10.642 1.00 91.50 85 LEU A CA 1
ATOM 673 C C . LEU A 1 85 ? -4.141 4.768 11.861 1.00 91.50 85 LEU A C 1
ATOM 675 O O . LEU A 1 85 ? -4.348 4.276 12.972 1.00 91.50 85 LEU A O 1
ATOM 679 N N . ASP A 1 86 ? -4.303 6.070 11.651 1.00 93.38 86 ASP A N 1
ATOM 680 C CA . ASP A 1 86 ? -4.758 6.957 12.718 1.00 93.38 86 ASP A CA 1
ATOM 681 C C . ASP A 1 86 ? -6.200 6.634 13.172 1.00 93.38 86 ASP A C 1
ATOM 683 O O . ASP A 1 86 ? -7.058 6.182 12.400 1.00 93.38 86 ASP A O 1
ATOM 687 N N . LYS A 1 87 ? -6.500 6.886 14.455 1.00 95.19 87 LYS A N 1
ATOM 688 C CA . LYS A 1 87 ? -7.837 6.662 15.035 1.00 95.19 87 LYS A CA 1
ATOM 689 C C . LYS A 1 87 ? -8.916 7.480 14.321 1.00 95.19 87 LYS A C 1
ATOM 691 O O . LYS A 1 87 ? -10.005 6.945 14.094 1.00 95.19 87 LYS A O 1
ATOM 696 N N . LYS A 1 88 ? -8.638 8.739 13.963 1.00 96.25 88 LYS A N 1
ATOM 697 C CA . LYS A 1 88 ? -9.582 9.610 13.246 1.00 96.25 88 LYS A CA 1
ATOM 698 C C . LYS A 1 88 ? -9.831 9.084 11.838 1.00 96.25 88 LYS A C 1
ATOM 700 O O . LYS A 1 88 ? -10.989 9.001 11.439 1.00 96.25 88 LYS A O 1
ATOM 705 N N . LEU A 1 89 ? -8.788 8.636 11.136 1.00 95.38 89 LEU A N 1
ATOM 706 C CA . LEU A 1 89 ? -8.922 8.048 9.800 1.00 95.38 89 LEU A CA 1
ATOM 707 C C . LEU A 1 89 ? -9.792 6.785 9.824 1.00 95.38 89 LEU A C 1
ATOM 709 O O . LEU A 1 89 ? -10.751 6.685 9.064 1.00 95.38 89 LEU A O 1
ATOM 713 N N . ARG A 1 90 ? -9.547 5.860 10.763 1.00 95.50 90 ARG A N 1
ATOM 714 C CA . ARG A 1 90 ? -10.406 4.674 10.933 1.00 95.50 90 ARG A CA 1
ATOM 715 C C . ARG A 1 90 ? -11.861 5.034 11.230 1.00 95.50 90 ARG A C 1
ATOM 717 O O . ARG A 1 90 ? -12.760 4.327 10.782 1.00 95.50 90 ARG A O 1
ATOM 724 N N . LYS A 1 91 ? -12.108 6.095 12.006 1.00 96.00 91 LYS A N 1
ATOM 725 C CA . LYS A 1 91 ? -13.468 6.579 12.287 1.00 96.00 91 LYS A CA 1
ATOM 726 C C . LYS A 1 91 ? -14.114 7.153 11.026 1.00 96.00 91 LYS A C 1
ATOM 728 O O . LYS A 1 91 ? -15.252 6.808 10.735 1.00 96.00 91 LYS A O 1
ATOM 733 N N . CYS A 1 92 ? -13.377 7.953 10.259 1.00 97.31 92 CYS A N 1
ATOM 734 C CA . CYS A 1 92 ? -13.841 8.507 8.991 1.00 97.31 92 CYS A CA 1
ATOM 735 C C . CYS A 1 92 ? -14.225 7.396 8.001 1.00 97.31 92 CYS A C 1
ATOM 737 O O . CYS A 1 92 ? -15.341 7.397 7.493 1.00 97.31 92 CYS A O 1
ATOM 739 N N . LEU A 1 93 ? -13.365 6.391 7.808 1.00 96.19 93 LEU A N 1
ATOM 740 C CA . LEU A 1 93 ? -13.646 5.242 6.938 1.00 96.19 93 LEU A CA 1
ATOM 741 C C . LEU A 1 93 ? -14.941 4.520 7.341 1.00 96.19 93 LEU A C 1
ATOM 743 O O . LEU A 1 93 ? -15.803 4.276 6.502 1.00 96.19 93 LEU A O 1
ATOM 747 N N . LYS A 1 94 ? -15.125 4.256 8.639 1.00 95.56 94 LYS A N 1
ATOM 748 C CA . LYS A 1 94 ? -16.350 3.625 9.153 1.00 95.56 94 LYS A CA 1
ATOM 749 C C . LYS A 1 94 ? -17.594 4.483 8.944 1.00 95.56 94 LYS A C 1
ATOM 751 O O . LYS A 1 94 ? -18.634 3.941 8.585 1.00 95.56 94 LYS A O 1
ATOM 756 N N . ASN A 1 95 ? -17.490 5.793 9.163 1.00 96.94 95 ASN A N 1
ATOM 757 C CA . ASN A 1 95 ? -18.590 6.730 8.936 1.00 96.94 95 ASN A CA 1
ATOM 758 C C . ASN A 1 95 ? -18.997 6.777 7.455 1.00 96.94 95 ASN A C 1
ATOM 760 O O . ASN A 1 95 ? -20.168 6.964 7.159 1.00 96.94 95 ASN A O 1
ATOM 764 N N . ASN A 1 96 ? -18.052 6.529 6.545 1.00 96.88 96 ASN A N 1
ATOM 765 C CA . ASN A 1 96 ? -18.295 6.375 5.109 1.00 96.88 96 ASN A CA 1
ATOM 766 C C . ASN A 1 96 ? -18.742 4.949 4.713 1.00 96.88 96 ASN A C 1
ATOM 768 O O . ASN A 1 96 ? -18.728 4.595 3.540 1.00 96.88 96 ASN A O 1
ATOM 772 N N . GLY A 1 97 ? -19.109 4.094 5.675 1.00 95.44 97 GLY A N 1
ATOM 773 C CA . GLY A 1 97 ? -19.600 2.736 5.415 1.00 95.44 97 GLY A CA 1
ATOM 774 C C . GLY A 1 97 ? -18.514 1.678 5.192 1.00 95.44 97 GLY A C 1
ATOM 775 O O . GLY A 1 97 ? -18.831 0.496 5.048 1.00 95.44 97 GLY A O 1
ATOM 776 N N . ILE A 1 98 ? -17.232 2.048 5.240 1.00 94.94 98 ILE A N 1
ATOM 777 C CA . ILE A 1 98 ? -16.113 1.125 5.022 1.00 94.94 98 ILE A CA 1
ATOM 778 C C . ILE A 1 98 ? -15.809 0.388 6.331 1.00 94.94 98 ILE A C 1
ATOM 780 O O . ILE A 1 98 ? -15.144 0.896 7.239 1.00 94.94 98 ILE A O 1
ATOM 784 N N . LYS A 1 99 ? -16.329 -0.838 6.445 1.00 93.25 99 LYS A N 1
ATOM 785 C CA . LYS A 1 99 ? -16.149 -1.711 7.622 1.00 93.25 99 LYS A CA 1
ATOM 786 C C . LYS A 1 99 ? -14.966 -2.669 7.473 1.00 93.25 99 LYS A C 1
ATOM 788 O O . LYS A 1 99 ? -14.285 -2.954 8.464 1.00 93.25 99 LYS A O 1
ATOM 793 N N . TYR A 1 100 ? -14.715 -3.127 6.251 1.00 94.69 100 TYR A N 1
ATOM 794 C CA . TYR A 1 100 ? -13.682 -4.096 5.894 1.00 94.69 100 TYR A CA 1
ATOM 795 C C . TYR A 1 100 ? -12.782 -3.517 4.804 1.00 94.69 100 TYR A C 1
ATOM 797 O O . TYR A 1 100 ? -13.248 -2.758 3.959 1.00 94.69 100 TYR A O 1
ATOM 805 N N . LEU A 1 101 ? -11.500 -3.859 4.858 1.00 93.00 101 LEU A N 1
ATOM 806 C CA . LEU A 1 101 ? -10.528 -3.553 3.816 1.00 93.00 101 LEU A CA 1
ATOM 807 C C . LEU A 1 101 ? -10.536 -4.673 2.780 1.00 93.00 101 LEU A C 1
ATOM 809 O O . LEU A 1 101 ? -10.702 -5.844 3.135 1.00 93.00 101 LEU A O 1
ATOM 813 N N . PHE A 1 102 ? -10.297 -4.321 1.519 1.00 92.25 102 PHE A N 1
ATOM 814 C CA . PHE A 1 102 ? -10.001 -5.329 0.507 1.00 92.25 102 PHE A CA 1
ATOM 815 C C . PHE A 1 102 ? -8.718 -6.089 0.882 1.00 92.25 102 PHE A C 1
ATOM 817 O O . PHE A 1 102 ? -7.831 -5.491 1.498 1.00 92.25 102 PHE A O 1
ATOM 824 N N . PRO A 1 103 ? -8.576 -7.375 0.512 1.00 91.75 103 PRO A N 1
ATOM 825 C CA . PRO A 1 103 ? -7.407 -8.175 0.877 1.00 91.75 103 PRO A CA 1
ATOM 826 C C . PRO A 1 103 ? -6.097 -7.509 0.455 1.00 91.75 103 PRO A C 1
ATOM 828 O O . PRO A 1 103 ? -5.167 -7.417 1.252 1.00 91.75 103 PRO A O 1
ATOM 831 N N . VAL A 1 104 ? -6.081 -6.929 -0.750 1.00 92.06 104 VAL A N 1
ATOM 832 C CA . VAL A 1 104 ? -4.950 -6.147 -1.266 1.00 92.06 104 VAL A CA 1
ATOM 833 C C . VAL A 1 104 ? -4.639 -4.957 -0.359 1.00 92.06 104 VAL A C 1
ATOM 835 O O . VAL A 1 104 ? -3.501 -4.784 0.054 1.00 92.06 104 VAL A O 1
ATOM 838 N N . GLN A 1 105 ? -5.639 -4.157 0.021 1.00 92.12 105 GLN A N 1
ATOM 839 C CA . GLN A 1 105 ? -5.435 -3.004 0.910 1.00 92.12 105 GLN A CA 1
ATOM 840 C C . GLN A 1 105 ? -4.925 -3.425 2.291 1.00 92.12 105 GLN A C 1
ATOM 842 O O . GLN A 1 105 ? -4.064 -2.761 2.864 1.00 92.12 105 GLN A O 1
ATOM 847 N N . ALA A 1 106 ? -5.470 -4.515 2.831 1.00 92.44 106 ALA A N 1
ATOM 848 C CA . ALA A 1 106 ? -5.103 -5.011 4.146 1.00 92.44 106 ALA A CA 1
ATOM 849 C C . ALA A 1 106 ? -3.641 -5.468 4.220 1.00 92.44 106 ALA A C 1
ATOM 851 O O . ALA A 1 106 ? -3.063 -5.382 5.299 1.00 92.44 106 ALA A O 1
ATOM 852 N N . GLU A 1 107 ? -3.065 -5.909 3.100 1.00 91.75 107 GLU A N 1
ATOM 853 C CA . GLU A 1 107 ? -1.668 -6.341 3.015 1.00 91.75 107 GLU A CA 1
ATOM 854 C C . GLU A 1 107 ? -0.727 -5.203 2.584 1.00 91.75 107 GLU A C 1
ATOM 856 O O . GLU A 1 107 ? 0.333 -4.993 3.173 1.00 91.75 107 GLU A O 1
ATOM 861 N N . VAL A 1 108 ? -1.140 -4.400 1.598 1.00 91.38 108 VAL A N 1
ATOM 862 C CA . VAL A 1 108 ? -0.313 -3.328 1.028 1.00 91.38 108 VAL A CA 1
ATOM 863 C C . VAL A 1 108 ? -0.128 -2.164 1.998 1.00 91.38 108 VAL A C 1
ATOM 865 O O . VAL A 1 108 ? 0.971 -1.624 2.076 1.00 91.38 108 VAL A O 1
ATOM 868 N N . ILE A 1 109 ? -1.157 -1.761 2.756 1.00 91.62 109 ILE A N 1
ATOM 869 C CA . ILE A 1 109 ? -1.042 -0.605 3.664 1.00 91.62 109 ILE A CA 1
ATOM 870 C C . ILE A 1 109 ? 0.031 -0.831 4.749 1.00 91.62 109 ILE A C 1
ATOM 872 O O . ILE A 1 109 ? 0.901 0.036 4.879 1.00 91.62 109 ILE A O 1
ATOM 876 N N . PRO A 1 110 ? 0.028 -1.946 5.516 1.00 91.00 110 PRO A N 1
ATOM 877 C CA . PRO A 1 110 ? 1.107 -2.224 6.465 1.00 91.00 110 PRO A CA 1
ATOM 878 C C . PRO A 1 110 ? 2.481 -2.266 5.796 1.00 91.00 110 PRO A C 1
ATOM 880 O O . PRO A 1 110 ? 3.417 -1.638 6.291 1.00 91.00 110 PRO A O 1
ATOM 883 N N . TRP A 1 111 ? 2.589 -2.964 4.659 1.00 89.62 111 TRP A N 1
ATOM 884 C CA . TRP A 1 111 ? 3.844 -3.107 3.926 1.00 89.62 111 TRP A CA 1
ATOM 885 C C . TRP A 1 111 ? 4.409 -1.747 3.502 1.00 89.62 111 TRP A C 1
ATOM 887 O O . TRP A 1 111 ? 5.578 -1.450 3.753 1.00 89.62 111 TRP A O 1
ATOM 897 N N . LEU A 1 112 ? 3.561 -0.881 2.942 1.00 88.31 112 LEU A N 1
ATOM 898 C CA . LEU A 1 112 ? 3.939 0.455 2.499 1.00 88.31 112 LEU A CA 1
ATOM 899 C C . LEU A 1 112 ? 4.421 1.299 3.682 1.00 88.31 112 LEU A C 1
ATOM 901 O O . LEU A 1 112 ? 5.527 1.838 3.648 1.00 88.31 112 LEU A O 1
ATOM 905 N N . LEU A 1 113 ? 3.641 1.350 4.767 1.00 87.50 113 LEU A N 1
ATOM 906 C CA . LEU A 1 113 ? 3.998 2.105 5.969 1.00 87.50 113 LEU A CA 1
ATOM 907 C C . LEU A 1 113 ? 5.304 1.609 6.592 1.00 87.50 113 LEU A C 1
ATOM 909 O O . LEU A 1 113 ? 6.091 2.419 7.071 1.00 87.50 113 LEU A O 1
ATOM 913 N N . GLN A 1 114 ? 5.561 0.302 6.579 1.00 86.88 114 GLN A N 1
ATOM 914 C CA . GLN A 1 114 ? 6.809 -0.261 7.083 1.00 86.88 114 GLN A CA 1
ATOM 915 C C . GLN A 1 114 ? 7.998 0.058 6.171 1.00 86.88 114 GLN A C 1
ATOM 917 O O . GLN A 1 114 ? 9.060 0.412 6.678 1.00 86.88 114 GLN A O 1
ATOM 922 N N . SER A 1 115 ? 7.815 0.010 4.849 1.00 82.19 115 SER A N 1
ATOM 923 C CA . SER A 1 115 ? 8.866 0.328 3.874 1.00 82.19 115 SER A CA 1
ATOM 924 C C . SER A 1 115 ? 9.351 1.780 3.967 1.00 82.19 115 SER A C 1
ATOM 926 O O . SER A 1 115 ? 10.526 2.057 3.732 1.00 82.19 115 SER A O 1
ATOM 928 N N . HIS A 1 116 ? 8.472 2.699 4.376 1.00 80.50 116 HIS A N 1
ATOM 929 C CA . HIS A 1 116 ? 8.801 4.113 4.548 1.00 80.50 116 HIS A CA 1
ATOM 930 C C . HIS A 1 116 ? 9.392 4.458 5.917 1.00 80.50 116 HIS A C 1
ATOM 932 O O . HIS A 1 116 ? 9.957 5.533 6.063 1.00 80.50 116 HIS A O 1
ATOM 938 N N . LYS A 1 117 ? 9.348 3.564 6.916 1.00 78.00 117 LYS A N 1
ATOM 939 C CA . LYS A 1 117 ? 9.998 3.828 8.218 1.00 78.00 117 LYS A CA 1
ATOM 940 C C . LYS A 1 117 ? 11.519 3.953 8.118 1.00 78.00 117 LYS A C 1
ATOM 942 O O . LYS A 1 117 ? 12.127 4.533 9.007 1.00 78.00 117 LYS A O 1
ATOM 947 N N . CYS A 1 118 ? 12.127 3.386 7.076 1.00 68.69 118 CYS A N 1
ATOM 948 C CA . CYS A 1 118 ? 13.577 3.374 6.888 1.00 68.69 118 CYS A CA 1
ATOM 949 C C . CYS A 1 118 ? 14.098 4.502 5.984 1.00 68.69 118 CYS A C 1
ATOM 951 O O . CYS A 1 118 ? 15.297 4.537 5.720 1.00 68.69 118 CYS A O 1
ATOM 953 N N . SER A 1 119 ? 13.238 5.388 5.470 1.00 70.00 119 SER A N 1
ATOM 954 C CA . SER A 1 119 ? 13.664 6.448 4.556 1.00 70.00 119 SER A CA 1
ATOM 955 C C . SER A 1 119 ? 12.936 7.755 4.836 1.00 70.00 119 SER A C 1
ATOM 957 O O . SER A 1 119 ? 11.709 7.790 4.848 1.00 70.00 119 SER A O 1
ATOM 959 N N . ASP A 1 120 ? 13.699 8.838 4.979 1.00 71.69 120 ASP A N 1
ATOM 960 C CA . ASP A 1 120 ? 13.160 10.196 5.121 1.00 71.69 120 ASP A CA 1
ATOM 961 C C . ASP A 1 120 ? 12.466 10.688 3.836 1.00 71.69 120 ASP A C 1
ATOM 963 O O . ASP A 1 120 ? 11.729 11.674 3.857 1.00 71.69 120 ASP A O 1
ATOM 967 N N . ILE A 1 121 ? 12.675 9.990 2.710 1.00 75.38 121 ILE A N 1
ATOM 968 C CA . ILE A 1 121 ? 12.106 10.321 1.404 1.00 75.38 121 ILE A CA 1
ATOM 969 C C . ILE A 1 121 ? 11.124 9.225 0.977 1.00 75.38 121 ILE A C 1
ATOM 971 O O . ILE A 1 121 ? 11.485 8.090 0.660 1.00 75.38 121 ILE A O 1
ATOM 975 N N . VAL A 1 122 ? 9.847 9.594 0.924 1.00 68.12 122 VAL A N 1
ATOM 976 C CA . VAL A 1 122 ? 8.766 8.741 0.427 1.00 68.12 122 VAL A CA 1
ATOM 977 C C . VAL A 1 122 ? 8.680 8.906 -1.088 1.00 68.12 122 VAL A C 1
ATOM 979 O O . VAL A 1 122 ? 8.072 9.852 -1.584 1.00 68.12 122 VAL A O 1
ATOM 982 N N . PHE A 1 123 ? 9.281 7.983 -1.838 1.00 70.19 123 PHE A N 1
ATOM 983 C CA . PHE A 1 123 ? 9.021 7.904 -3.275 1.00 70.19 123 PHE A CA 1
ATOM 984 C C . PHE A 1 123 ? 7.679 7.206 -3.514 1.00 70.19 123 PHE A C 1
ATOM 986 O O . PHE A 1 123 ? 7.493 6.092 -3.008 1.00 70.19 123 PHE A O 1
ATOM 993 N N . PRO A 1 124 ? 6.752 7.815 -4.276 1.00 70.25 124 PRO A N 1
ATOM 994 C CA . PRO A 1 124 ? 5.551 7.117 -4.705 1.00 70.25 124 PRO A CA 1
ATOM 995 C C . PRO A 1 124 ? 5.972 5.898 -5.530 1.00 70.25 124 PRO A C 1
ATOM 997 O O . PRO A 1 124 ? 6.745 6.012 -6.482 1.00 70.25 124 PRO A O 1
ATOM 1000 N N . ARG A 1 125 ? 5.512 4.717 -5.116 1.00 76.56 125 ARG A N 1
ATOM 1001 C CA . ARG A 1 125 ? 5.684 3.473 -5.869 1.00 76.56 125 ARG A CA 1
ATOM 1002 C C . ARG A 1 125 ? 4.374 3.168 -6.571 1.00 76.56 125 ARG A C 1
ATOM 1004 O O . ARG A 1 125 ? 3.320 3.231 -5.938 1.00 76.56 125 ARG A O 1
ATOM 1011 N N . ASP A 1 126 ? 4.456 2.806 -7.842 1.00 84.31 126 ASP A N 1
ATOM 1012 C CA . ASP A 1 126 ? 3.310 2.248 -8.545 1.00 84.31 126 ASP A CA 1
ATOM 1013 C C . ASP A 1 126 ? 2.911 0.910 -7.910 1.00 84.31 126 ASP A C 1
ATOM 1015 O O . ASP A 1 126 ? 3.761 0.130 -7.470 1.00 84.31 126 ASP A O 1
ATOM 1019 N N . ILE A 1 127 ? 1.605 0.654 -7.856 1.00 83.44 127 ILE A N 1
ATOM 1020 C CA . ILE A 1 127 ? 1.030 -0.606 -7.381 1.00 83.44 127 ILE A CA 1
ATOM 1021 C C . ILE A 1 127 ? 0.255 -1.215 -8.548 1.00 83.44 127 ILE A C 1
ATOM 1023 O O . ILE A 1 127 ? -0.651 -0.580 -9.085 1.00 83.44 127 ILE A O 1
ATOM 1027 N N . CYS A 1 128 ? 0.601 -2.447 -8.918 1.00 81.69 128 CYS A N 1
ATOM 1028 C CA . CYS A 1 128 ? -0.169 -3.272 -9.845 1.00 81.69 128 CYS A CA 1
ATOM 1029 C C . CYS A 1 128 ? -0.916 -4.370 -9.073 1.00 81.69 128 CYS A C 1
ATOM 1031 O O . CYS A 1 128 ? -0.397 -4.899 -8.087 1.00 81.69 128 CYS A O 1
ATOM 1033 N N . VAL A 1 129 ? -2.148 -4.669 -9.496 1.00 81.06 129 VAL A N 1
ATOM 1034 C CA . VAL A 1 129 ? -3.051 -5.671 -8.900 1.00 81.06 129 VAL A CA 1
ATOM 1035 C C . VAL A 1 129 ? -3.545 -6.601 -9.992 1.00 81.06 129 VAL A C 1
ATOM 1037 O O . VAL A 1 129 ? -3.876 -6.070 -11.076 1.00 81.06 129 VAL A O 1
#